Protein AF-R9KL51-F1 (afdb_monomer)

Secondary structure (DSSP, 8-state):
---B----HHHHHHHHT----HHHHHHHHHHB-S-GGGTTTSS-EEEETBTTEEEESSHHHHHHHHHHHGGGTTT--S--EEEE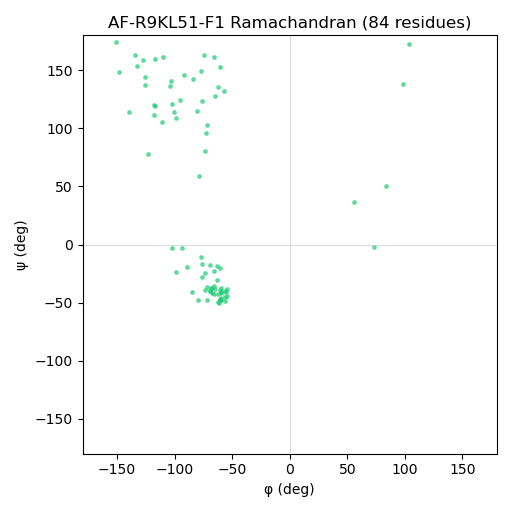--

Mean predicted aligned error: 4.98 Å

Sequence (86 aa):
MIMLGNLTVEQFEKRCQIILTEEERKTMNELREPTCDKVDGNNKIHIYDIPFMIVCGNGESRKTIIDMLTPYADKIKATLQISGGV

Radius of gyration: 11.68 Å; Cα contacts (8 Å, |Δi|>4): 138; chains: 1; bounding box: 28×21×30 Å

Solvent-accessible surface area (backbone atoms only — not comparable to full-atom values): 4778 Å² total; per-residue (Å²): 132,79,78,40,62,73,52,50,72,69,54,46,28,64,64,31,68,51,85,75,53,74,66,55,48,49,51,52,55,71,28,48,36,89,50,64,88,68,14,63,84,28,76,17,25,29,36,31,58,37,64,42,29,38,40,20,13,23,57,66,36,40,48,54,51,48,66,66,43,55,88,41,52,93,58,39,82,52,83,73,43,79,45,69,38,129

pLDDT: mean 84.1, std 8.44, range [43.34, 91.19]

Structure (mmCIF, N/CA/C/O backbone):
data_AF-R9KL51-F1
#
_entry.id   AF-R9KL51-F1
#
loop_
_atom_site.group_PDB
_atom_site.id
_atom_site.type_symbol
_atom_site.label_atom_id
_atom_site.label_alt_id
_atom_site.label_comp_id
_atom_site.label_asym_id
_atom_site.label_entity_id
_atom_site.label_seq_id
_atom_site.pdbx_PDB_ins_code
_atom_site.Cartn_x
_atom_site.Cartn_y
_atom_site.Cartn_z
_atom_site.occupancy
_atom_site.B_iso_or_equiv
_atom_site.auth_seq_id
_atom_site.auth_comp_id
_atom_site.auth_asym_id
_atom_site.auth_atom_id
_atom_site.pdbx_PDB_model_num
ATOM 1 N N . MET A 1 1 ? -0.135 -9.425 -19.938 1.00 53.72 1 MET A N 1
ATOM 2 C CA . MET A 1 1 ? -1.201 -9.066 -18.978 1.00 53.72 1 MET A CA 1
ATOM 3 C C . MET A 1 1 ? -1.304 -7.549 -19.012 1.00 53.72 1 MET A C 1
ATOM 5 O O . MET A 1 1 ? -0.262 -6.914 -18.945 1.00 53.72 1 MET A O 1
ATOM 9 N N . ILE A 1 2 ? -2.483 -6.975 -19.255 1.00 64.62 2 ILE A N 1
ATOM 10 C CA . ILE A 1 2 ? -2.627 -5.512 -19.304 1.00 64.62 2 ILE A CA 1
ATOM 11 C C . ILE A 1 2 ? -2.715 -5.032 -17.855 1.00 64.62 2 ILE A C 1
ATOM 13 O O . ILE A 1 2 ? -3.655 -5.410 -17.162 1.00 64.62 2 ILE A O 1
ATOM 17 N N . MET A 1 3 ? -1.71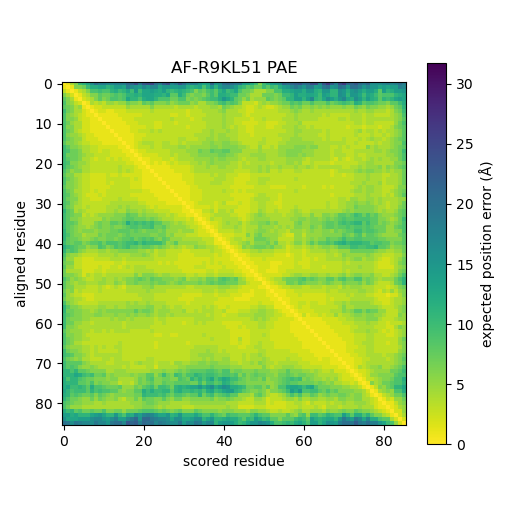9 -4.268 -17.405 1.00 65.94 3 MET A N 1
ATOM 18 C CA . MET A 1 3 ? -1.731 -3.610 -16.100 1.00 65.94 3 MET A CA 1
ATOM 19 C C . MET A 1 3 ? -2.113 -2.145 -16.310 1.00 65.94 3 MET A C 1
ATOM 21 O O . MET A 1 3 ? -1.406 -1.403 -16.990 1.00 65.94 3 MET A O 1
ATOM 25 N N . LEU A 1 4 ? -3.277 -1.757 -15.801 1.00 68.75 4 LEU A N 1
ATOM 26 C CA . LEU A 1 4 ? -3.874 -0.439 -15.990 1.00 68.75 4 LEU A CA 1
ATOM 27 C C . LEU A 1 4 ? -4.201 0.193 -14.643 1.00 68.75 4 LEU A C 1
ATOM 29 O O . LEU A 1 4 ? -4.665 -0.469 -13.715 1.00 68.75 4 LEU A O 1
ATOM 33 N N . GLY A 1 5 ? -4.020 1.507 -14.590 1.00 70.25 5 GLY A N 1
ATOM 34 C CA . GLY A 1 5 ? -4.330 2.323 -13.427 1.00 70.25 5 GLY A CA 1
ATOM 35 C C . GLY A 1 5 ? -3.101 2.611 -12.575 1.00 70.25 5 GLY A C 1
ATOM 36 O O . GLY A 1 5 ? -2.269 1.746 -12.347 1.00 70.25 5 GLY A O 1
ATOM 37 N N . ASN A 1 6 ? -3.024 3.856 -12.122 1.00 83.75 6 ASN A N 1
ATOM 38 C CA . ASN A 1 6 ? -2.071 4.347 -11.137 1.00 83.75 6 ASN A CA 1
ATOM 39 C C . ASN A 1 6 ? -2.906 4.946 -10.004 1.00 83.75 6 ASN A C 1
ATOM 41 O O . ASN A 1 6 ? -3.124 6.161 -9.948 1.00 83.75 6 ASN A O 1
ATOM 45 N N . LEU A 1 7 ? -3.456 4.071 -9.167 1.00 85.94 7 LEU A N 1
ATOM 46 C CA . LEU A 1 7 ? -4.359 4.473 -8.099 1.00 85.94 7 LEU A CA 1
ATOM 47 C C . LEU A 1 7 ? -3.629 5.381 -7.110 1.00 85.94 7 LEU A C 1
ATOM 49 O O . LEU A 1 7 ? -2.494 5.116 -6.705 1.00 85.94 7 LEU A O 1
ATOM 53 N N . THR A 1 8 ? -4.287 6.465 -6.711 1.00 88.00 8 THR A N 1
ATOM 54 C CA . THR A 1 8 ? -3.872 7.231 -5.533 1.00 88.00 8 THR A CA 1
ATOM 55 C C . THR A 1 8 ? -4.240 6.470 -4.261 1.00 88.00 8 THR A C 1
ATOM 57 O O . THR A 1 8 ? -5.098 5.585 -4.281 1.00 88.00 8 THR A O 1
ATOM 60 N N . VAL A 1 9 ? -3.632 6.841 -3.131 1.00 87.94 9 VAL A N 1
ATOM 61 C CA . VAL A 1 9 ? -3.975 6.260 -1.821 1.00 87.94 9 VAL A CA 1
ATOM 62 C C . VAL A 1 9 ? -5.467 6.433 -1.514 1.00 87.94 9 VAL A C 1
ATOM 64 O O . VAL A 1 9 ? -6.117 5.488 -1.086 1.00 87.94 9 VAL A O 1
ATOM 67 N N . GLU A 1 10 ? -6.053 7.583 -1.851 1.00 87.38 10 GLU A N 1
ATOM 68 C CA . GLU A 1 10 ? -7.490 7.831 -1.662 1.00 87.38 10 GLU A CA 1
ATOM 69 C C . GLU A 1 10 ? -8.375 6.915 -2.523 1.00 87.38 10 GLU A C 1
ATOM 71 O O . GLU A 1 10 ? -9.448 6.480 -2.101 1.00 87.38 10 GLU A O 1
ATOM 76 N N . GLN A 1 11 ? -7.958 6.630 -3.762 1.00 88.06 11 GLN A N 1
ATOM 77 C CA . GLN A 1 11 ? -8.687 5.708 -4.632 1.00 88.06 11 GLN A CA 1
ATOM 78 C C . GLN A 1 11 ? -8.538 4.263 -4.148 1.00 88.06 11 GLN A C 1
ATOM 80 O O . GLN A 1 11 ? -9.505 3.503 -4.198 1.00 88.06 11 GLN A O 1
ATOM 85 N N . PHE A 1 12 ? -7.359 3.903 -3.635 1.00 87.94 12 PHE A N 1
ATOM 86 C CA . PHE A 1 12 ? -7.116 2.621 -2.984 1.00 87.94 12 PHE A CA 1
ATOM 87 C C . PHE A 1 12 ? -8.017 2.439 -1.755 1.00 87.94 12 PHE A C 1
ATOM 89 O O . PHE A 1 12 ? -8.704 1.425 -1.666 1.00 87.94 12 PHE A O 1
ATOM 96 N N . GLU A 1 13 ? -8.109 3.432 -0.865 1.00 87.62 13 GLU A N 1
ATOM 97 C CA . GLU A 1 13 ? -9.010 3.414 0.300 1.00 87.62 13 GLU A CA 1
ATOM 98 C C . GLU A 1 13 ? -10.469 3.198 -0.115 1.00 87.62 13 GLU A C 1
ATOM 100 O O . GLU A 1 13 ? -11.142 2.298 0.396 1.00 87.62 13 GLU A O 1
ATOM 105 N N . LYS A 1 14 ? -10.945 3.960 -1.111 1.00 87.56 14 LYS A N 1
ATOM 106 C CA . LYS A 1 14 ? -12.304 3.819 -1.659 1.00 87.56 14 LYS A CA 1
ATOM 107 C C . LYS A 1 14 ? -12.560 2.426 -2.229 1.00 87.56 14 LYS A C 1
ATOM 109 O O . LYS A 1 14 ? -13.644 1.880 -2.031 1.00 87.56 14 LYS A O 1
ATOM 114 N N . ARG A 1 15 ? -11.579 1.850 -2.928 1.00 85.06 15 ARG A N 1
ATOM 115 C CA . ARG A 1 15 ? -11.694 0.526 -3.555 1.00 85.06 15 ARG A CA 1
ATOM 116 C C . ARG A 1 15 ? -11.638 -0.607 -2.531 1.00 85.06 15 ARG A C 1
ATOM 118 O O . ARG A 1 15 ? -12.405 -1.559 -2.638 1.00 85.06 15 ARG A O 1
ATOM 125 N N . CYS A 1 16 ? -10.786 -0.478 -1.520 1.00 84.81 16 CYS A N 1
ATOM 126 C CA . CYS A 1 16 ? -10.683 -1.413 -0.402 1.00 84.81 16 CYS A CA 1
ATOM 127 C C . CYS A 1 16 ? -11.824 -1.266 0.616 1.00 84.81 16 CYS A C 1
ATOM 129 O O . CYS A 1 16 ? -12.031 -2.182 1.406 1.00 84.81 16 CYS A O 1
ATOM 131 N N . GLN A 1 17 ? -12.567 -0.151 0.591 1.00 86.81 17 GLN A N 1
ATOM 132 C CA . GLN A 1 17 ? -13.555 0.232 1.609 1.00 86.81 17 GLN A CA 1
ATOM 133 C C . GLN A 1 17 ? -12.952 0.298 3.023 1.00 86.81 17 GLN A C 1
ATOM 135 O O . GLN A 1 17 ? -13.603 -0.047 4.010 1.00 86.81 17 GLN A O 1
ATOM 140 N N . ILE A 1 18 ? -11.700 0.751 3.115 1.00 87.38 18 ILE A N 1
ATOM 141 C CA . ILE A 1 18 ? -10.970 0.934 4.374 1.00 87.38 18 ILE A CA 1
ATOM 142 C C . ILE A 1 18 ? -10.634 2.410 4.572 1.00 87.38 18 ILE A C 1
ATOM 144 O O . ILE A 1 18 ? -10.605 3.182 3.617 1.00 87.38 18 ILE A O 1
ATOM 148 N N . ILE A 1 19 ? -10.369 2.786 5.819 1.00 87.75 19 ILE A N 1
ATOM 149 C CA . ILE A 1 19 ? -9.873 4.112 6.181 1.00 87.75 19 ILE A CA 1
ATOM 150 C C . ILE A 1 19 ? -8.507 3.891 6.815 1.00 87.75 19 ILE A C 1
ATOM 152 O O . ILE A 1 19 ? -8.431 3.306 7.895 1.00 87.75 19 ILE A O 1
ATOM 156 N N . LEU A 1 20 ? -7.456 4.331 6.132 1.00 87.31 20 LEU A N 1
ATOM 157 C CA . LEU A 1 20 ? -6.101 4.360 6.665 1.00 87.31 20 LEU A CA 1
ATOM 158 C C . LEU A 1 20 ? -5.969 5.552 7.620 1.00 87.31 20 LEU A C 1
ATOM 160 O O . LEU A 1 20 ? -6.612 6.598 7.438 1.00 87.31 20 LEU A O 1
ATOM 164 N N . THR A 1 21 ? -5.116 5.416 8.627 1.00 91.19 21 THR A N 1
ATOM 165 C CA . THR A 1 21 ? -4.713 6.531 9.493 1.00 91.19 21 THR A CA 1
ATOM 166 C C . THR A 1 21 ? -3.910 7.571 8.704 1.00 91.19 21 THR A C 1
ATOM 168 O O . THR A 1 21 ? -3.394 7.294 7.618 1.00 91.19 21 THR A O 1
ATOM 171 N N . GLU A 1 22 ? -3.793 8.792 9.228 1.00 89.38 22 GLU A N 1
ATOM 172 C CA . GLU A 1 22 ? -3.031 9.855 8.555 1.00 89.38 22 GLU A CA 1
ATOM 173 C C . GLU A 1 22 ? -1.557 9.474 8.338 1.00 89.38 22 GLU A C 1
ATOM 175 O O . GLU A 1 22 ? -0.997 9.754 7.277 1.00 89.38 22 GLU A O 1
ATOM 180 N N . GLU A 1 23 ? -0.944 8.776 9.299 1.00 89.12 23 GLU A N 1
ATOM 181 C CA . GLU A 1 23 ? 0.443 8.305 9.201 1.00 89.12 23 GLU A CA 1
ATOM 182 C C . GLU A 1 23 ? 0.616 7.222 8.128 1.00 89.12 23 GLU A C 1
ATOM 184 O O . GLU A 1 23 ? 1.562 7.270 7.336 1.00 89.12 23 GLU A O 1
ATOM 189 N N . GLU A 1 24 ? -0.322 6.278 8.040 1.00 89.62 24 GLU A N 1
ATOM 190 C CA . GLU A 1 24 ? -0.321 5.231 7.014 1.00 89.62 24 GLU A CA 1
ATOM 191 C C . GLU A 1 24 ? -0.525 5.824 5.619 1.00 89.62 24 GLU A C 1
ATOM 193 O O . GLU A 1 24 ? 0.196 5.469 4.685 1.00 89.62 24 GLU A O 1
ATOM 198 N N . ARG A 1 25 ? -1.442 6.793 5.473 1.00 89.94 25 ARG A N 1
ATOM 199 C CA . ARG A 1 25 ? -1.632 7.506 4.201 1.00 89.94 25 ARG A CA 1
ATOM 200 C C . ARG A 1 25 ? -0.389 8.272 3.795 1.00 89.94 25 ARG A C 1
ATOM 202 O O . ARG A 1 25 ? -0.039 8.263 2.615 1.00 89.94 25 ARG A O 1
ATOM 209 N N . LYS A 1 26 ? 0.271 8.943 4.739 1.00 90.75 26 LYS A N 1
ATOM 210 C CA . LYS A 1 26 ? 1.516 9.665 4.469 1.00 90.75 26 LYS A CA 1
ATOM 211 C C . LYS A 1 26 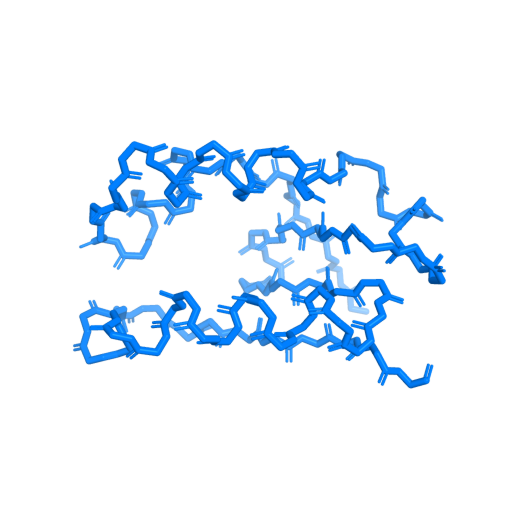? 2.598 8.700 3.991 1.00 90.75 26 LYS A C 1
ATOM 213 O O . LYS A 1 26 ? 3.149 8.902 2.914 1.00 90.75 26 LYS A O 1
ATOM 218 N N . THR A 1 27 ? 2.806 7.609 4.721 1.00 89.50 27 THR A N 1
ATOM 219 C CA . THR A 1 27 ? 3.793 6.574 4.384 1.00 89.50 27 THR A CA 1
ATOM 220 C C . THR A 1 27 ? 3.507 5.948 3.017 1.00 89.50 27 THR A C 1
ATOM 222 O O . THR A 1 27 ? 4.396 5.834 2.177 1.00 89.50 27 THR A O 1
ATOM 225 N N . MET A 1 28 ? 2.250 5.593 2.739 1.00 87.75 28 MET A N 1
ATOM 226 C CA . MET A 1 28 ? 1.867 5.002 1.457 1.00 87.75 28 MET A CA 1
ATOM 227 C C . MET A 1 28 ? 2.035 5.993 0.295 1.00 87.75 28 MET A C 1
ATOM 229 O O . MET A 1 28 ? 2.461 5.590 -0.785 1.00 87.75 28 MET A O 1
ATOM 233 N N . ASN A 1 29 ? 1.767 7.287 0.502 1.00 89.69 29 ASN A N 1
ATOM 234 C CA . ASN A 1 29 ? 2.031 8.322 -0.503 1.00 89.69 29 ASN A CA 1
ATOM 235 C C . ASN A 1 29 ? 3.531 8.550 -0.736 1.00 89.69 29 ASN A C 1
ATOM 237 O O . ASN A 1 29 ? 3.932 8.764 -1.875 1.00 89.69 29 ASN A O 1
ATOM 241 N N . GLU A 1 30 ? 4.359 8.486 0.309 1.00 90.62 30 GLU A N 1
ATOM 242 C CA . GLU A 1 30 ? 5.819 8.610 0.198 1.00 90.62 30 GLU A CA 1
ATOM 243 C C . GLU A 1 30 ? 6.445 7.420 -0.540 1.00 90.62 30 GLU A C 1
ATOM 245 O O . GLU A 1 30 ? 7.385 7.590 -1.324 1.00 90.62 30 GLU A O 1
ATOM 250 N N . LEU A 1 31 ? 5.916 6.214 -0.323 1.00 88.62 31 LEU A N 1
ATOM 251 C CA . LEU A 1 31 ? 6.341 5.003 -1.024 1.00 88.62 31 LEU A CA 1
ATOM 252 C C . LEU A 1 31 ? 5.801 4.940 -2.457 1.00 88.62 31 LEU A C 1
ATOM 254 O O . LEU A 1 31 ? 6.430 4.323 -3.314 1.00 88.62 31 LEU A O 1
ATOM 258 N N . ARG A 1 32 ? 4.654 5.560 -2.742 1.00 90.75 32 ARG A N 1
ATOM 259 C CA . ARG A 1 32 ? 4.026 5.507 -4.064 1.00 90.75 32 ARG A CA 1
ATOM 260 C C . ARG A 1 32 ? 4.893 6.188 -5.118 1.00 90.75 32 ARG A C 1
ATOM 262 O O . ARG A 1 32 ? 5.251 7.357 -5.005 1.00 90.75 32 ARG A O 1
ATOM 269 N N . GLU A 1 33 ? 5.148 5.465 -6.197 1.00 88.94 33 GLU A N 1
ATOM 270 C CA . GLU A 1 33 ? 5.790 5.969 -7.400 1.00 88.94 33 GLU A CA 1
ATOM 271 C C . GLU A 1 33 ? 4.802 5.866 -8.578 1.00 88.94 33 GLU A C 1
ATOM 273 O O . GLU A 1 33 ? 4.337 4.771 -8.918 1.00 88.94 33 GLU A O 1
ATOM 278 N N . PRO A 1 34 ? 4.437 6.997 -9.210 1.00 83.94 34 PRO A N 1
ATOM 279 C CA . PRO A 1 34 ? 3.501 6.999 -10.332 1.00 83.94 34 PRO A CA 1
ATOM 280 C C . PRO A 1 34 ? 4.046 6.291 -11.579 1.00 83.94 34 PRO A C 1
ATOM 282 O O . PRO A 1 34 ? 3.255 5.864 -12.417 1.00 83.94 34 PRO A O 1
ATOM 285 N N . THR A 1 35 ? 5.367 6.168 -11.713 1.00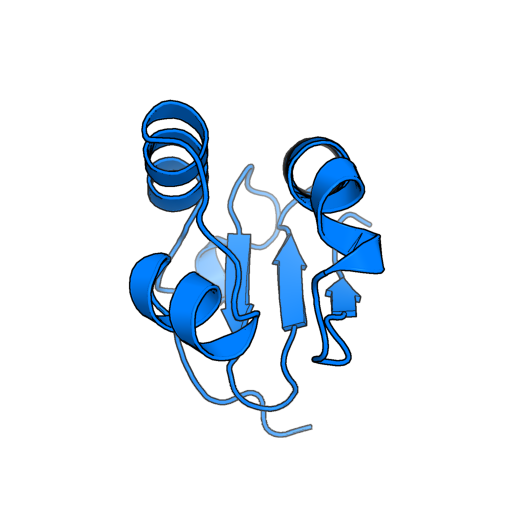 82.94 35 THR A N 1
ATOM 286 C CA . THR A 1 35 ? 6.026 5.533 -12.859 1.00 82.94 35 THR A CA 1
ATOM 287 C C . THR A 1 35 ? 6.400 4.091 -12.518 1.00 82.94 35 THR A C 1
ATOM 289 O O . THR A 1 35 ? 7.346 3.878 -11.765 1.00 82.94 35 THR A O 1
ATOM 292 N N . CYS A 1 36 ? 5.722 3.085 -13.085 1.00 79.12 36 CYS A N 1
ATOM 293 C CA . CYS A 1 36 ? 6.037 1.686 -12.756 1.00 79.12 36 CYS A CA 1
ATOM 294 C C . CYS A 1 36 ? 7.520 1.332 -12.978 1.00 79.12 36 CYS A C 1
ATOM 296 O O . CYS A 1 36 ? 8.108 0.634 -12.158 1.00 79.12 36 CYS A O 1
ATOM 298 N N . ASP A 1 37 ? 8.149 1.855 -14.033 1.00 80.56 37 ASP A N 1
ATOM 299 C CA . ASP A 1 37 ? 9.554 1.560 -14.357 1.00 80.56 37 ASP A CA 1
ATOM 300 C C . ASP A 1 37 ? 10.548 2.033 -13.283 1.00 80.56 37 ASP A C 1
ATOM 302 O O . ASP A 1 37 ? 11.685 1.576 -13.242 1.00 80.56 37 ASP A O 1
ATOM 306 N N . LYS A 1 38 ? 10.139 2.958 -12.405 1.00 82.25 38 LYS A N 1
ATOM 307 C CA . LYS A 1 38 ? 10.970 3.472 -11.304 1.00 82.25 38 LYS A CA 1
ATOM 308 C C . L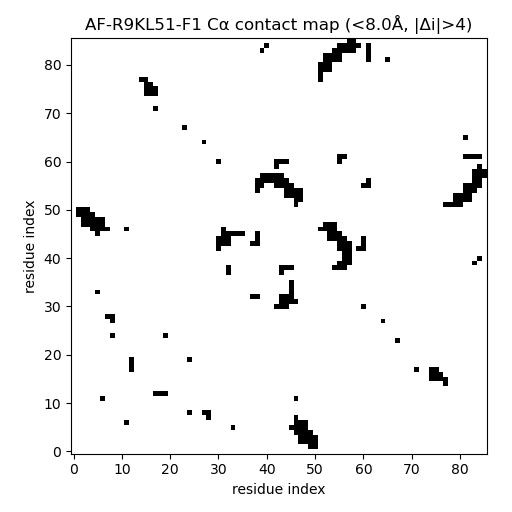YS A 1 38 ? 10.762 2.721 -9.991 1.00 82.25 38 LYS A C 1
ATOM 310 O O . LYS A 1 38 ? 11.405 3.047 -8.994 1.00 82.25 38 LYS A O 1
ATOM 315 N N . VAL A 1 39 ? 9.845 1.761 -9.969 1.00 84.00 39 VAL A N 1
ATOM 316 C CA . VAL A 1 39 ? 9.515 0.994 -8.768 1.00 84.00 39 VAL A CA 1
ATOM 317 C C . VAL A 1 39 ? 10.555 -0.092 -8.559 1.00 84.00 39 VAL A C 1
ATOM 319 O O . VAL A 1 39 ? 11.092 -0.190 -7.465 1.00 84.00 39 VAL A O 1
ATOM 322 N N . ASP A 1 40 ? 10.882 -0.851 -9.605 1.00 81.56 40 ASP A N 1
ATOM 323 C CA . ASP A 1 40 ? 11.799 -1.990 -9.525 1.00 81.56 40 ASP A CA 1
ATOM 324 C C . ASP A 1 40 ? 13.185 -1.596 -8.983 1.00 81.56 40 ASP A C 1
ATOM 326 O O . ASP A 1 40 ? 13.765 -0.584 -9.383 1.00 81.56 40 ASP A O 1
ATOM 330 N N . GLY A 1 41 ? 13.693 -2.364 -8.017 1.00 78.06 41 GLY A N 1
ATOM 331 C CA . GLY A 1 41 ? 14.968 -2.107 -7.341 1.00 78.06 41 GLY A CA 1
ATOM 332 C C . GLY A 1 41 ? 14.973 -0.936 -6.346 1.00 78.06 41 GLY A C 1
ATOM 333 O O . GLY A 1 41 ? 15.986 -0.717 -5.680 1.00 78.06 41 GLY A O 1
ATOM 334 N N . ASN A 1 42 ? 13.864 -0.203 -6.190 1.00 83.50 42 ASN A N 1
ATOM 335 C CA . ASN A 1 42 ? 13.737 0.910 -5.246 1.00 83.50 42 ASN A CA 1
ATOM 336 C C . ASN A 1 42 ? 12.798 0.574 -4.080 1.00 83.50 42 ASN A C 1
ATOM 338 O O . ASN A 1 42 ? 11.938 -0.301 -4.160 1.00 83.50 42 ASN A O 1
ATOM 342 N N . ASN A 1 43 ? 12.906 1.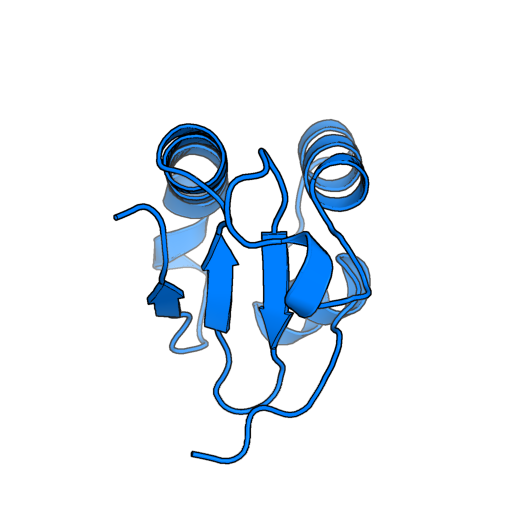328 -2.983 1.00 87.25 43 ASN A N 1
ATOM 343 C CA . ASN A 1 43 ? 11.957 1.249 -1.868 1.00 87.25 43 ASN A CA 1
ATOM 344 C C . ASN A 1 43 ? 10.659 2.012 -2.199 1.00 87.25 43 ASN A C 1
ATOM 346 O O . ASN A 1 43 ? 10.319 3.007 -1.558 1.00 87.25 43 ASN A O 1
ATOM 350 N N . LYS A 1 44 ? 9.991 1.607 -3.284 1.00 90.00 44 LYS A N 1
ATOM 351 C CA . LYS A 1 44 ? 8.808 2.260 -3.852 1.00 90.00 44 LYS A CA 1
ATOM 352 C C . LYS A 1 44 ? 7.732 1.241 -4.200 1.00 90.00 44 LYS A C 1
ATOM 354 O O . LYS A 1 44 ? 8.002 0.045 -4.287 1.00 90.00 44 LYS A O 1
ATOM 359 N N . ILE A 1 45 ? 6.509 1.726 -4.396 1.00 90.31 45 ILE A N 1
ATOM 360 C CA . ILE A 1 45 ? 5.350 0.906 -4.746 1.00 90.31 45 ILE A CA 1
ATOM 361 C C . ILE A 1 45 ? 4.563 1.508 -5.906 1.00 90.31 45 ILE A C 1
ATOM 363 O O . ILE A 1 45 ? 4.509 2.726 -6.067 1.00 90.31 45 ILE A O 1
ATOM 367 N N . HIS A 1 46 ? 3.869 0.660 -6.653 1.00 89.94 46 HIS A N 1
ATOM 368 C CA . HIS A 1 46 ? 2.872 1.061 -7.637 1.00 89.94 46 HIS A CA 1
ATOM 369 C C . HIS A 1 46 ? 1.552 0.359 -7.369 1.00 89.94 46 HIS A C 1
ATOM 371 O O . HIS A 1 46 ? 1.540 -0.838 -7.096 1.00 89.94 46 HIS A O 1
ATOM 377 N N . ILE A 1 47 ? 0.444 1.092 -7.464 1.00 90.00 47 ILE A N 1
ATOM 378 C CA . ILE A 1 47 ? -0.893 0.559 -7.200 1.00 90.00 47 ILE A CA 1
ATOM 379 C C . ILE A 1 47 ? -1.659 0.496 -8.521 1.00 90.00 47 ILE A C 1
ATOM 381 O O . ILE A 1 47 ? -2.107 1.519 -9.042 1.00 90.00 47 ILE A O 1
ATOM 385 N N . TYR A 1 48 ? -1.817 -0.716 -9.039 1.00 88.31 48 TYR A N 1
ATOM 386 C CA . TYR A 1 48 ? -2.596 -1.000 -10.233 1.00 88.31 48 TYR A CA 1
ATOM 387 C C . TYR A 1 48 ? -4.074 -1.163 -9.910 1.00 88.31 48 TYR A C 1
ATOM 389 O O . TYR A 1 48 ? -4.445 -1.751 -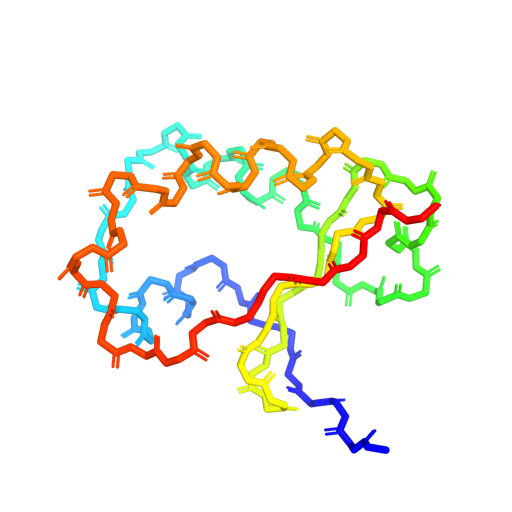8.893 1.00 88.31 48 TYR A O 1
ATOM 397 N N . ASP A 1 49 ? -4.923 -0.666 -10.806 1.00 84.62 49 ASP A N 1
ATOM 398 C CA . ASP A 1 49 ? -6.373 -0.809 -10.691 1.00 84.62 49 ASP A CA 1
ATOM 399 C C . ASP A 1 49 ? -6.859 -2.141 -11.275 1.00 84.62 49 ASP A C 1
ATOM 401 O O . ASP A 1 49 ? -7.729 -2.806 -10.701 1.00 84.62 49 ASP A O 1
ATOM 405 N N . ILE A 1 50 ? -6.285 -2.545 -12.414 1.00 82.88 50 ILE A N 1
ATOM 406 C CA . ILE A 1 50 ? -6.639 -3.762 -13.148 1.00 82.88 50 ILE A CA 1
ATOM 407 C C . ILE A 1 50 ? -5.355 -4.439 -13.666 1.00 82.88 50 ILE A C 1
ATOM 409 O O . ILE A 1 50 ? -4.711 -3.878 -14.551 1.00 82.88 50 ILE A O 1
ATOM 413 N N . PRO A 1 51 ? -4.999 -5.646 -13.181 1.00 81.12 51 PRO A N 1
ATOM 414 C CA . PRO A 1 51 ? -5.553 -6.288 -11.985 1.00 81.12 51 PRO A CA 1
ATOM 415 C C . PRO A 1 51 ? -5.293 -5.437 -10.729 1.00 81.12 51 PRO A C 1
ATOM 417 O O . PRO A 1 51 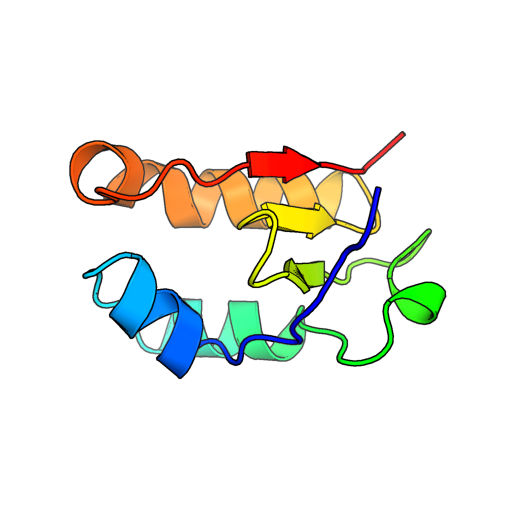? -4.338 -4.666 -10.692 1.00 81.12 51 PRO A O 1
ATOM 420 N N . PHE A 1 52 ? -6.149 -5.557 -9.707 1.00 87.12 52 PHE A N 1
ATOM 421 C CA . PHE A 1 52 ? -6.001 -4.779 -8.473 1.00 87.12 52 PHE A CA 1
ATOM 422 C C . PHE A 1 52 ? -4.826 -5.314 -7.651 1.00 87.12 52 PHE A C 1
ATOM 424 O O . PHE A 1 52 ? -4.950 -6.310 -6.932 1.00 87.12 52 PHE A O 1
ATOM 431 N N . MET A 1 53 ? -3.664 -4.684 -7.806 1.00 88.88 53 MET A N 1
ATOM 432 C CA . MET A 1 53 ? -2.426 -5.174 -7.216 1.00 88.88 53 MET A CA 1
ATOM 433 C C . MET A 1 53 ? -1.471 -4.049 -6.833 1.00 88.88 53 MET A C 1
ATOM 435 O O . MET A 1 53 ? -1.403 -3.018 -7.498 1.00 88.88 53 MET A O 1
ATOM 439 N N . ILE A 1 54 ? -0.691 -4.282 -5.784 1.00 89.69 54 ILE A N 1
ATOM 440 C CA . ILE A 1 54 ? 0.437 -3.440 -5.403 1.00 89.69 54 ILE A CA 1
ATOM 441 C C . ILE A 1 54 ? 1.714 -4.141 -5.855 1.00 89.69 54 ILE A C 1
ATOM 443 O O . ILE A 1 54 ? 1.983 -5.274 -5.453 1.00 89.69 54 ILE A O 1
ATOM 447 N N . VAL A 1 55 ? 2.492 -3.470 -6.699 1.00 89.94 55 VAL A N 1
ATOM 448 C CA . VAL A 1 55 ? 3.849 -3.887 -7.054 1.00 89.94 55 VAL A CA 1
ATOM 449 C C . VAL A 1 55 ? 4.826 -3.151 -6.157 1.00 89.94 55 VAL A C 1
ATOM 451 O O . VAL A 1 55 ? 4.817 -1.926 -6.112 1.00 89.94 55 VAL A O 1
ATOM 454 N N . CYS A 1 56 ? 5.659 -3.903 -5.455 1.00 90.56 56 CYS A N 1
ATOM 455 C CA . CYS A 1 56 ? 6.702 -3.401 -4.578 1.00 90.56 56 CYS A CA 1
ATOM 456 C C . CYS A 1 56 ? 8.061 -3.562 -5.255 1.00 90.56 56 CYS A C 1
ATOM 458 O O . CYS A 1 56 ? 8.356 -4.612 -5.827 1.00 90.56 56 CYS A O 1
ATOM 460 N N . GLY A 1 57 ? 8.891 -2.531 -5.166 1.00 87.56 57 GLY A N 1
ATOM 461 C CA . GLY A 1 57 ? 10.203 -2.505 -5.800 1.00 87.56 57 GLY A CA 1
ATOM 462 C C . GLY A 1 57 ? 11.258 -3.372 -5.131 1.00 87.56 57 GLY A C 1
ATOM 463 O O . GLY A 1 57 ? 12.209 -3.803 -5.774 1.00 87.56 57 GLY A O 1
ATOM 464 N N . ASN A 1 58 ? 11.094 -3.644 -3.836 1.00 88.12 58 ASN A N 1
ATOM 465 C CA . ASN A 1 58 ? 12.026 -4.443 -3.050 1.00 88.12 58 ASN A CA 1
ATOM 466 C C . ASN A 1 58 ? 11.311 -5.172 -1.893 1.00 88.12 58 ASN A C 1
ATOM 468 O O . ASN A 1 58 ? 10.123 -4.967 -1.624 1.00 88.12 58 ASN A O 1
ATOM 472 N N . GLY A 1 59 ? 12.044 -6.033 -1.182 1.00 87.00 59 GLY A N 1
ATOM 473 C CA . GLY A 1 59 ? 11.507 -6.764 -0.029 1.00 87.00 59 GLY A CA 1
ATOM 474 C C . GLY A 1 59 ? 11.080 -5.865 1.143 1.00 87.00 59 GLY A C 1
ATOM 475 O O . GLY A 1 59 ? 10.133 -6.198 1.854 1.00 87.00 59 GLY A O 1
ATOM 476 N N . GLU A 1 60 ? 11.728 -4.711 1.331 1.00 88.06 60 GLU A N 1
ATOM 477 C CA . GLU A 1 60 ? 11.441 -3.778 2.433 1.00 88.06 60 GLU A CA 1
ATOM 478 C C . GLU A 1 60 ? 10.108 -3.038 2.253 1.00 88.06 60 GLU A C 1
ATOM 480 O O . GLU A 1 60 ? 9.275 -3.022 3.164 1.00 88.06 60 GLU A O 1
ATOM 485 N N . SER A 1 61 ? 9.866 -2.485 1.061 1.00 89.06 61 SER A N 1
ATOM 486 C CA . SER A 1 61 ? 8.585 -1.876 0.683 1.00 89.06 61 SER A CA 1
ATOM 487 C C . SER A 1 61 ? 7.461 -2.901 0.770 1.00 89.06 61 SER A C 1
ATOM 489 O O . SER A 1 61 ? 6.406 -2.616 1.335 1.00 89.06 61 SER A O 1
ATOM 491 N N . ARG A 1 62 ? 7.705 -4.136 0.310 1.00 88.88 62 ARG A N 1
ATOM 492 C CA . ARG A 1 62 ? 6.740 -5.231 0.438 1.00 88.88 62 ARG A CA 1
ATOM 493 C C . ARG A 1 62 ? 6.394 -5.531 1.889 1.00 88.88 62 ARG A C 1
ATOM 495 O O . ARG A 1 62 ? 5.211 -5.638 2.203 1.00 88.88 62 ARG A O 1
ATOM 502 N N . LYS A 1 63 ? 7.394 -5.661 2.761 1.00 90.06 63 LYS A N 1
ATOM 503 C CA . LYS A 1 63 ? 7.163 -5.908 4.186 1.00 90.06 63 LYS A CA 1
ATOM 504 C C . LYS A 1 63 ? 6.361 -4.770 4.817 1.00 90.06 63 LYS A C 1
ATOM 506 O O . LYS A 1 63 ? 5.354 -5.037 5.454 1.00 90.06 63 LYS A O 1
ATOM 511 N N . THR A 1 64 ? 6.744 -3.522 4.548 1.00 89.94 64 THR A N 1
ATOM 512 C CA . THR A 1 64 ? 6.044 -2.328 5.052 1.00 89.94 64 THR A CA 1
ATOM 513 C C . THR A 1 64 ? 4.568 -2.319 4.653 1.00 89.94 64 THR A C 1
ATOM 515 O O . THR A 1 64 ? 3.702 -2.074 5.488 1.00 89.94 6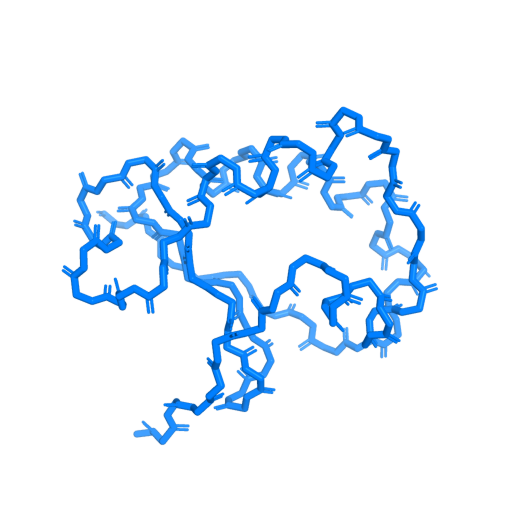4 THR A O 1
ATOM 518 N N . ILE A 1 65 ? 4.260 -2.625 3.389 1.00 89.88 65 ILE A N 1
ATOM 519 C CA . ILE A 1 65 ? 2.875 -2.663 2.905 1.00 89.88 65 ILE A CA 1
ATOM 520 C C . ILE A 1 65 ? 2.092 -3.830 3.498 1.00 89.88 65 ILE A C 1
ATOM 522 O O . ILE A 1 65 ? 0.930 -3.652 3.854 1.00 89.88 65 ILE A O 1
ATOM 526 N N . ILE A 1 66 ? 2.701 -5.010 3.626 1.00 88.94 66 ILE A N 1
ATOM 527 C CA . ILE A 1 66 ? 2.047 -6.156 4.265 1.00 88.94 66 ILE A CA 1
ATOM 528 C C . ILE A 1 66 ? 1.743 -5.836 5.729 1.00 88.94 66 ILE A C 1
ATOM 530 O O . ILE A 1 66 ? 0.599 -6.000 6.144 1.00 88.94 66 ILE A O 1
ATOM 534 N N . ASP A 1 67 ? 2.716 -5.337 6.489 1.00 90.19 67 ASP A N 1
ATOM 535 C CA . ASP A 1 67 ? 2.543 -5.008 7.907 1.00 90.19 67 ASP A CA 1
ATOM 536 C C . ASP A 1 67 ? 1.460 -3.929 8.098 1.00 90.19 67 ASP A C 1
ATOM 538 O O . ASP A 1 67 ? 0.622 -4.050 8.989 1.00 90.19 67 ASP A O 1
ATOM 542 N N . MET A 1 68 ? 1.410 -2.929 7.210 1.00 89.19 68 MET A N 1
ATOM 543 C CA . MET A 1 68 ? 0.391 -1.872 7.222 1.00 89.19 68 MET A CA 1
ATOM 544 C C . MET A 1 68 ? -1.009 -2.376 6.852 1.00 89.19 68 MET A C 1
ATOM 546 O O . MET A 1 68 ? -1.996 -1.942 7.436 1.00 89.19 68 MET A O 1
ATOM 550 N N . LEU A 1 69 ? -1.129 -3.269 5.865 1.00 87.75 69 LEU A N 1
ATOM 551 C CA . LEU A 1 69 ? -2.429 -3.724 5.359 1.00 87.75 69 LEU A CA 1
ATOM 552 C C . LEU A 1 69 ? -2.981 -4.947 6.096 1.00 87.75 69 LEU A C 1
ATOM 554 O O . LEU A 1 69 ? -4.187 -5.180 6.044 1.00 87.75 69 LEU A O 1
ATOM 558 N N . THR A 1 70 ? -2.144 -5.703 6.809 1.00 88.25 70 THR A N 1
ATOM 559 C CA . THR A 1 70 ? -2.554 -6.890 7.582 1.00 88.25 70 THR A CA 1
ATOM 560 C C . THR A 1 70 ? -3.684 -6.594 8.580 1.00 88.25 70 THR A C 1
ATOM 562 O O . THR A 1 70 ? -4.662 -7.340 8.574 1.00 88.25 70 THR A O 1
ATOM 565 N N . PRO A 1 71 ? -3.662 -5.494 9.363 1.00 88.06 71 PRO A N 1
ATOM 566 C CA . PRO A 1 71 ? -4.773 -5.125 10.251 1.00 88.06 71 PRO A CA 1
ATOM 567 C C . PRO A 1 71 ? -6.103 -4.860 9.529 1.00 88.06 71 PRO A C 1
ATOM 569 O O . PRO A 1 71 ? -7.171 -4.884 10.144 1.00 88.06 71 PRO A O 1
ATOM 572 N N . TYR A 1 72 ? -6.048 -4.582 8.226 1.00 85.56 72 TYR A N 1
ATOM 573 C CA . TYR A 1 72 ? -7.207 -4.322 7.381 1.00 85.56 72 TYR A CA 1
ATOM 574 C C . TYR A 1 72 ? -7.582 -5.519 6.503 1.00 85.56 72 TYR A C 1
ATOM 576 O O . TYR A 1 72 ? -8.597 -5.440 5.815 1.00 85.56 72 TYR A O 1
ATOM 584 N N . ALA A 1 73 ? -6.823 -6.620 6.526 1.00 81.50 73 ALA A N 1
ATOM 585 C CA . ALA A 1 73 ? -7.025 -7.767 5.641 1.00 81.50 73 ALA A CA 1
ATOM 586 C C . ALA A 1 73 ? -8.451 -8.337 5.733 1.00 81.50 73 ALA A C 1
ATOM 588 O O . ALA A 1 73 ? -9.072 -8.590 4.705 1.00 81.50 73 ALA A O 1
ATOM 589 N N . ASP A 1 74 ? -9.019 -8.421 6.939 1.00 80.56 74 ASP A N 1
ATOM 590 C CA . ASP A 1 74 ? -10.404 -8.866 7.163 1.00 80.56 74 ASP A CA 1
ATOM 591 C C . ASP A 1 74 ? -11.472 -7.874 6.660 1.00 80.56 74 ASP A C 1
ATOM 593 O O . ASP A 1 74 ? -12.641 -8.227 6.500 1.00 80.56 74 ASP A O 1
ATOM 597 N N . LYS A 1 75 ? -11.094 -6.612 6.421 1.00 79.94 75 LYS A N 1
ATOM 598 C CA . LYS A 1 75 ? -11.987 -5.536 5.954 1.00 79.94 75 LYS A CA 1
ATOM 599 C C . LYS A 1 75 ? -11.892 -5.302 4.448 1.00 79.94 75 LYS A C 1
ATOM 601 O O . LYS A 1 75 ? -12.839 -4.782 3.858 1.00 79.94 75 LYS A O 1
ATOM 606 N N . ILE A 1 76 ? -10.776 -5.679 3.825 1.00 81.00 76 ILE A N 1
ATOM 607 C CA . ILE A 1 76 ? -10.556 -5.523 2.388 1.00 81.00 76 ILE A CA 1
ATOM 608 C C . ILE A 1 76 ? -11.437 -6.539 1.649 1.00 81.00 76 ILE A C 1
ATOM 610 O O . ILE A 1 76 ? -11.135 -7.724 1.564 1.00 81.00 76 ILE A O 1
ATOM 614 N N . LYS A 1 77 ? -12.546 -6.061 1.074 1.00 70.69 77 LYS A N 1
ATOM 615 C CA . LYS A 1 77 ? -13.460 -6.896 0.269 1.00 70.69 77 LYS A CA 1
ATOM 616 C C . LYS A 1 77 ? -12.952 -7.194 -1.144 1.00 70.69 77 LYS A C 1
ATOM 618 O O . LYS A 1 77 ? -13.552 -8.000 -1.852 1.00 70.69 77 LYS A O 1
ATOM 623 N N . ALA A 1 78 ? -11.891 -6.519 -1.578 1.00 74.38 78 ALA A N 1
ATOM 624 C CA . ALA A 1 78 ? -11.294 -6.701 -2.894 1.00 74.38 78 ALA A CA 1
ATOM 625 C C . ALA A 1 78 ? -10.177 -7.753 -2.845 1.00 74.38 78 ALA A C 1
ATOM 627 O O . ALA A 1 78 ? -9.429 -7.836 -1.877 1.00 74.38 78 ALA A O 1
ATOM 628 N N . THR A 1 79 ? -10.002 -8.529 -3.914 1.00 77.31 79 THR A N 1
ATOM 629 C CA . THR A 1 79 ? -8.847 -9.426 -4.051 1.00 77.31 79 THR A CA 1
ATOM 630 C C . THR A 1 79 ? -7.592 -8.605 -4.346 1.00 77.31 79 THR A C 1
ATOM 632 O O . THR A 1 79 ? -7.208 -8.448 -5.505 1.00 77.31 79 THR A O 1
ATOM 635 N N . LEU A 1 80 ? -6.995 -8.030 -3.303 1.00 83.12 80 LEU A N 1
ATOM 636 C CA . LEU A 1 80 ? -5.739 -7.297 -3.388 1.00 83.12 80 LEU A CA 1
ATOM 637 C C . LEU A 1 80 ? -4.577 -8.282 -3.515 1.00 83.12 80 LEU A C 1
ATOM 639 O O . LEU A 1 80 ? -4.383 -9.141 -2.657 1.00 83.12 80 LEU A O 1
ATOM 643 N N . GLN A 1 81 ? -3.781 -8.132 -4.569 1.00 85.69 81 GLN A N 1
ATOM 644 C CA . GLN A 1 81 ? -2.534 -8.874 -4.725 1.00 85.69 81 GLN A CA 1
ATOM 645 C C . GLN A 1 81 ? -1.340 -7.982 -4.397 1.00 85.69 81 GLN A C 1
ATOM 647 O O . GLN A 1 81 ? -1.314 -6.813 -4.766 1.00 85.69 81 GLN A O 1
ATOM 652 N N . ILE A 1 82 ? -0.334 -8.536 -3.726 1.00 86.88 82 ILE A N 1
ATOM 653 C CA . ILE A 1 82 ? 0.934 -7.850 -3.464 1.00 86.88 82 ILE A CA 1
ATOM 654 C C . ILE A 1 82 ? 2.027 -8.655 -4.165 1.00 86.88 82 ILE A C 1
ATOM 656 O O . ILE A 1 82 ? 2.201 -9.840 -3.882 1.00 86.88 82 ILE A O 1
ATOM 660 N N . SER A 1 83 ? 2.732 -8.022 -5.097 1.00 80.56 83 SER A N 1
ATOM 661 C CA . SER A 1 83 ? 3.765 -8.635 -5.938 1.00 80.56 83 SER A CA 1
ATOM 662 C C . SER A 1 83 ? 5.067 -7.837 -5.870 1.00 80.56 83 SER A C 1
ATOM 664 O O . SER A 1 83 ? 5.049 -6.655 -5.543 1.00 80.56 83 SER A O 1
ATOM 666 N N . GLY A 1 84 ? 6.191 -8.469 -6.210 1.00 72.12 84 GLY A N 1
ATOM 667 C CA . GLY A 1 84 ? 7.516 -7.841 -6.247 1.00 72.12 84 GLY A CA 1
ATOM 668 C C . GLY A 1 84 ? 8.422 -8.186 -5.058 1.00 72.12 84 GLY A C 1
ATOM 669 O O . GLY A 1 84 ? 8.005 -8.860 -4.107 1.00 72.12 84 GLY A O 1
ATOM 670 N N . GLY A 1 85 ? 9.683 -7.754 -5.147 1.00 60.25 85 GLY A N 1
ATOM 671 C CA . GLY A 1 85 ? 10.741 -8.049 -4.174 1.00 60.25 85 GLY A CA 1
ATOM 672 C C . GLY A 1 85 ? 11.442 -9.397 -4.375 1.00 60.25 85 GLY A C 1
ATOM 673 O O . GLY A 1 85 ? 11.535 -10.161 -3.413 1.00 60.25 85 GLY A O 1
ATOM 674 N N . VAL A 1 86 ? 11.893 -9.690 -5.601 1.00 43.34 86 VAL A N 1
ATOM 675 C CA . VAL A 1 86 ? 12.898 -10.741 -5.864 1.00 43.34 86 VAL A CA 1
ATOM 676 C C . VAL A 1 86 ? 14.303 -10.162 -5.852 1.00 43.34 86 VAL A C 1
ATOM 678 O O . VAL A 1 86 ? 14.450 -9.000 -6.286 1.00 43.34 86 VAL A O 1
#

Nearest PDB structures (foldseek):
  7omw-assembly1_AAA  TM=6.631E-01  e=2.947E+00  Thermus sp. 2.9
  8rsm-assembly1_A  TM=4.209E-01  e=6.671E+00  Streptococcus pyogenes

Foldseek 3Di:
DDFADQDQPVNVCVQQVHDADPVLNVVLNVQADSDPVVQACDQHWGATVVVGEIEHNAPVNLVSVCVRCVVCPVSRPHPYYYDYHD